Protein AF-A0A7X8KC84-F1 (afdb_monomer_lite)

pLDDT: mean 87.27, std 7.96, range [52.56, 97.94]

Secondary structure (DSSP, 8-state):
-PPP--PPPPPP-PPPPBTTB-HHHHHHHHHHHHHHHHHIIIIIHHHHHT-EEEEE---SSTT-EEEETTEEEEETTSEEEEESEEEEEEEEETTEEEEEEEEEE----

Foldseek 3Di:
DDDDDDDPDDDDDADDQDPVHHPVPVVVVVVVVVVVVVCCVPPPVVPQVFFWDWDQAADPDPQKWKDKQNHTDGGNHDTDTDTAAKIKIFIDDPNDTDDIDIDGTHGPD

Radius of gyration: 30.36 Å; chains: 1; bounding box: 82×18×72 Å

Structure (mmCIF, N/CA/C/O backbone):
data_AF-A0A7X8KC84-F1
#
_entry.id   AF-A0A7X8KC84-F1
#
loop_
_atom_site.group_PDB
_atom_site.id
_atom_site.type_symbol
_atom_site.label_atom_id
_atom_site.label_alt_id
_atom_site.label_comp_id
_atom_site.label_asym_id
_atom_site.label_entity_id
_atom_site.label_seq_id
_atom_site.pdbx_PDB_ins_code
_atom_site.Cartn_x
_atom_site.Cartn_y
_atom_site.Cartn_z
_atom_site.occupancy
_atom_site.B_iso_or_equiv
_atom_site.auth_seq_id
_atom_site.auth_comp_id
_atom_site.auth_asym_id
_atom_site.auth_atom_id
_atom_site.pdbx_PDB_model_num
ATOM 1 N N . MET A 1 1 ? 63.949 6.181 -35.366 1.00 52.59 1 MET A N 1
ATOM 2 C CA . MET A 1 1 ? 62.757 6.267 -36.242 1.00 52.59 1 MET A CA 1
ATOM 3 C C . MET A 1 1 ? 61.673 5.392 -35.626 1.00 52.59 1 MET A C 1
ATOM 5 O O . MET A 1 1 ? 61.963 4.245 -35.319 1.00 52.59 1 MET A O 1
ATOM 9 N N . LYS A 1 2 ? 60.490 5.940 -35.321 1.00 52.56 2 LYS A N 1
ATOM 10 C CA . LYS A 1 2 ? 59.417 5.233 -34.596 1.00 52.56 2 LYS A CA 1
ATOM 11 C C . LYS A 1 2 ? 58.650 4.353 -35.594 1.00 52.56 2 LYS A C 1
ATOM 13 O O . LYS A 1 2 ? 58.146 4.890 -36.577 1.00 52.56 2 LYS A O 1
ATOM 18 N N . GLN A 1 3 ? 58.610 3.036 -35.380 1.00 67.56 3 GLN A N 1
ATOM 19 C CA . GLN A 1 3 ? 57.812 2.123 -36.208 1.00 67.56 3 GLN A CA 1
ATOM 20 C C . GLN A 1 3 ? 56.337 2.527 -36.115 1.00 67.56 3 GLN A C 1
ATOM 22 O O . GLN A 1 3 ? 55.783 2.621 -35.019 1.00 67.56 3 GLN A O 1
ATOM 27 N N . LYS A 1 4 ? 55.720 2.811 -37.265 1.00 69.31 4 LYS A N 1
ATOM 28 C CA . LYS A 1 4 ? 54.270 2.962 -37.363 1.00 69.31 4 LYS A CA 1
ATOM 29 C C . LYS A 1 4 ? 53.681 1.557 -37.380 1.00 69.31 4 LYS A C 1
ATOM 31 O O . LYS A 1 4 ? 54.032 0.758 -38.238 1.00 69.31 4 LYS A O 1
ATOM 36 N N . ILE A 1 5 ? 52.860 1.255 -36.384 1.00 76.44 5 ILE A N 1
ATOM 37 C CA . ILE A 1 5 ? 52.085 0.020 -36.341 1.00 76.44 5 ILE A CA 1
ATOM 38 C C . ILE A 1 5 ? 50.880 0.263 -37.248 1.00 76.44 5 ILE A C 1
ATOM 40 O O . ILE A 1 5 ? 50.022 1.075 -36.903 1.00 76.44 5 ILE A O 1
ATOM 44 N N . ASP A 1 6 ? 50.850 -0.385 -38.410 1.00 74.50 6 ASP A N 1
ATOM 45 C CA . ASP A 1 6 ? 49.658 -0.420 -39.257 1.00 74.50 6 ASP A CA 1
ATOM 46 C C . ASP A 1 6 ? 48.651 -1.376 -38.617 1.00 74.50 6 ASP A C 1
ATOM 48 O O . ASP A 1 6 ? 48.865 -2.587 -38.540 1.00 74.50 6 ASP A O 1
ATOM 52 N N . LEU A 1 7 ? 47.573 -0.807 -38.081 1.00 78.94 7 LEU A N 1
ATOM 53 C CA . LEU A 1 7 ? 46.449 -1.577 -37.567 1.00 78.94 7 LEU A CA 1
ATOM 54 C C . LEU A 1 7 ? 45.659 -2.153 -38.754 1.00 78.94 7 LEU A C 1
ATOM 56 O O . LEU A 1 7 ? 45.475 -1.452 -39.753 1.00 78.94 7 LEU A O 1
ATOM 60 N N . PRO A 1 8 ? 45.179 -3.406 -38.666 1.00 81.06 8 PRO A N 1
ATOM 61 C CA . PRO A 1 8 ? 44.328 -3.979 -39.700 1.00 81.06 8 PRO A CA 1
ATOM 62 C C . PRO A 1 8 ? 43.042 -3.149 -39.853 1.00 81.06 8 PRO A C 1
ATOM 64 O O . PRO A 1 8 ? 42.558 -2.590 -38.864 1.00 81.06 8 PRO A O 1
ATOM 67 N N . PRO A 1 9 ? 42.471 -3.066 -41.067 1.00 78.56 9 PRO A N 1
ATOM 68 C CA . PRO A 1 9 ? 41.216 -2.359 -41.284 1.00 78.56 9 PRO A CA 1
ATOM 69 C C . PRO A 1 9 ? 40.107 -3.045 -40.479 1.00 78.56 9 PRO A C 1
ATOM 71 O O . PRO A 1 9 ? 39.805 -4.218 -40.692 1.00 78.56 9 PRO A O 1
ATOM 74 N N . VAL A 1 10 ? 39.528 -2.317 -39.526 1.00 79.88 10 VAL A N 1
ATOM 75 C CA . VAL A 1 10 ? 38.365 -2.760 -38.752 1.00 79.88 10 VAL A CA 1
ATOM 76 C C . VAL A 1 10 ? 37.128 -2.212 -39.447 1.00 79.88 10 VAL A C 1
ATOM 78 O O . VAL A 1 10 ? 37.034 -1.007 -39.670 1.00 79.88 10 VAL A O 1
ATOM 81 N N . GLU A 1 11 ? 36.191 -3.085 -39.805 1.00 80.38 11 GLU A N 1
ATOM 82 C CA . GLU A 1 11 ? 34.891 -2.649 -40.312 1.00 80.38 11 GLU A CA 1
ATOM 83 C C . GLU A 1 11 ? 34.148 -1.864 -39.226 1.00 80.38 11 GLU A C 1
ATOM 85 O O . GLU A 1 11 ? 34.029 -2.302 -38.078 1.00 80.38 11 GLU A O 1
ATOM 90 N N . GLU A 1 12 ? 33.654 -0.680 -39.581 1.00 78.62 12 GLU A N 1
ATOM 91 C CA . GLU A 1 12 ? 32.870 0.138 -38.664 1.00 78.62 12 GLU A CA 1
ATOM 92 C C . GLU A 1 12 ? 31.539 -0.556 -38.352 1.00 78.62 12 GLU A C 1
ATOM 94 O O . GLU A 1 12 ? 30.756 -0.896 -39.241 1.00 78.62 12 GLU A O 1
ATOM 99 N N . VAL A 1 13 ? 31.257 -0.749 -37.063 1.00 80.69 13 VAL A N 1
ATOM 100 C CA . VAL A 1 13 ? 29.990 -1.330 -36.612 1.00 80.69 13 VAL A CA 1
ATOM 101 C C . VAL A 1 13 ? 28.893 -0.274 -36.736 1.00 80.69 13 VAL A C 1
ATOM 103 O O . VAL A 1 13 ? 28.770 0.620 -35.897 1.00 80.69 13 VAL A O 1
ATOM 106 N N . VAL A 1 14 ? 28.077 -0.378 -37.786 1.00 81.44 14 VAL A N 1
ATOM 107 C CA . VAL A 1 14 ? 26.953 0.535 -38.029 1.00 81.44 14 VAL A CA 1
ATOM 108 C C . VAL A 1 14 ? 25.648 -0.101 -37.565 1.00 81.44 14 VAL A C 1
ATOM 110 O O . VAL A 1 14 ? 25.246 -1.166 -38.031 1.00 81.44 14 VAL A O 1
ATOM 113 N N . LEU A 1 15 ? 24.948 0.583 -36.660 1.00 82.06 15 LEU A N 1
ATOM 114 C CA . LEU A 1 15 ? 23.618 0.164 -36.235 1.00 82.06 15 LEU A CA 1
ATOM 115 C C . LEU A 1 15 ? 22.586 0.390 -37.356 1.00 82.06 15 LEU A C 1
ATOM 117 O O . LEU A 1 15 ? 22.556 1.472 -37.955 1.00 82.06 15 LEU A O 1
ATOM 121 N N . PRO A 1 16 ? 21.703 -0.588 -37.625 1.00 81.44 16 PRO A N 1
ATOM 122 C CA . PRO A 1 16 ? 20.683 -0.449 -38.652 1.00 81.44 16 PRO A CA 1
ATOM 123 C C . PRO A 1 16 ? 19.650 0.615 -38.267 1.00 81.44 16 PRO A C 1
ATOM 125 O O . PRO A 1 16 ? 19.334 0.832 -37.096 1.00 81.44 16 PRO A O 1
ATOM 128 N N . LYS A 1 17 ? 19.067 1.264 -39.278 1.00 83.94 17 LYS A N 1
ATOM 129 C CA . LYS A 1 17 ? 17.884 2.107 -39.080 1.00 83.94 17 LYS A CA 1
ATOM 130 C C . LYS A 1 17 ? 16.681 1.205 -38.830 1.00 83.94 17 LYS A C 1
ATOM 132 O O . LYS A 1 17 ? 16.312 0.418 -39.698 1.00 83.94 17 LYS A O 1
ATOM 137 N N . LEU A 1 18 ? 16.048 1.352 -37.674 1.00 83.25 18 LEU A N 1
ATOM 138 C CA . LEU A 1 18 ? 14.806 0.658 -37.342 1.00 83.25 18 LEU A CA 1
ATOM 139 C C . LEU A 1 18 ? 13.631 1.622 -37.543 1.00 83.25 18 LEU A C 1
ATOM 141 O O . LEU A 1 18 ? 13.710 2.764 -37.104 1.00 83.25 18 LEU A O 1
ATOM 145 N N . PHE A 1 19 ? 12.561 1.202 -38.228 1.00 81.44 19 PHE A N 1
ATOM 146 C CA . PHE A 1 19 ? 11.394 2.056 -38.538 1.00 81.44 19 PHE A CA 1
ATOM 147 C C . PHE A 1 19 ? 11.741 3.396 -39.215 1.00 81.44 19 PHE A C 1
ATOM 149 O O . PHE A 1 19 ? 11.113 4.418 -38.954 1.00 81.44 19 PHE A O 1
ATOM 156 N N . ASN A 1 20 ? 12.773 3.413 -40.066 1.00 83.19 20 ASN A N 1
ATOM 157 C CA . ASN A 1 20 ? 13.313 4.630 -40.689 1.00 83.19 20 ASN A CA 1
ATOM 158 C C . ASN A 1 20 ? 13.838 5.686 -39.683 1.00 83.19 20 ASN A C 1
ATOM 160 O O . ASN A 1 20 ? 14.136 6.822 -40.058 1.00 83.19 20 ASN A O 1
ATOM 164 N N . LEU A 1 21 ? 13.998 5.315 -38.410 1.00 83.06 21 LEU A N 1
ATOM 165 C CA . LEU A 1 21 ? 14.576 6.154 -37.369 1.00 83.06 21 LEU A CA 1
ATOM 166 C C . LEU A 1 21 ? 16.093 5.981 -37.340 1.00 83.06 21 LEU A C 1
ATOM 168 O O . LEU A 1 21 ? 16.639 4.894 -37.545 1.00 83.06 21 LEU A O 1
ATOM 172 N N . ARG A 1 22 ? 16.793 7.082 -37.058 1.00 86.44 22 ARG A N 1
ATOM 173 C CA . ARG A 1 22 ? 18.238 7.039 -36.808 1.00 86.44 22 ARG A CA 1
ATOM 174 C C . ARG A 1 22 ? 18.503 6.296 -35.492 1.00 86.44 22 ARG A C 1
ATOM 176 O O . ARG A 1 22 ? 17.730 6.497 -34.552 1.00 86.44 22 ARG A O 1
ATOM 183 N N . PRO A 1 23 ? 19.615 5.546 -35.384 1.00 86.06 23 PRO A N 1
ATOM 184 C CA . PRO A 1 23 ? 19.977 4.802 -34.181 1.00 86.06 23 PRO A CA 1
ATOM 185 C C . PRO A 1 23 ? 19.819 5.533 -32.854 1.00 86.06 23 PRO A C 1
ATOM 187 O O . PRO A 1 23 ? 19.245 4.997 -31.908 1.00 86.06 23 PRO A O 1
ATOM 190 N N . GLY A 1 24 ? 20.232 6.800 -32.813 1.00 87.56 24 GLY A N 1
ATOM 191 C CA . GLY A 1 24 ? 20.116 7.623 -31.612 1.00 87.56 24 GLY A CA 1
ATOM 192 C C . GLY A 1 24 ? 18.686 7.773 -31.081 1.00 87.56 24 GLY A C 1
ATOM 193 O O . GLY A 1 24 ? 18.502 7.805 -29.870 1.00 87.56 24 GLY A O 1
ATOM 194 N N . TYR A 1 25 ? 17.664 7.815 -31.943 1.00 91.19 25 TYR A N 1
ATOM 195 C CA . TYR A 1 25 ? 16.286 8.048 -31.498 1.00 91.19 25 TYR A CA 1
ATOM 196 C C . TYR A 1 25 ? 15.663 6.830 -30.826 1.00 91.19 25 TYR A C 1
ATOM 198 O O . TYR A 1 25 ? 15.051 6.976 -29.770 1.00 91.19 25 TYR A O 1
ATOM 206 N N . TYR A 1 26 ? 15.817 5.631 -31.397 1.00 89.19 26 TYR A N 1
ATOM 207 C CA . TYR A 1 26 ? 15.256 4.439 -30.757 1.00 89.19 26 TYR A CA 1
ATOM 208 C C . TYR A 1 26 ? 16.040 4.060 -29.494 1.00 89.19 26 TYR A C 1
ATOM 210 O O . TYR A 1 26 ? 15.440 3.570 -28.542 1.00 89.19 26 TYR A O 1
ATOM 218 N N . LEU A 1 27 ? 17.352 4.337 -29.445 1.00 91.38 27 LEU A N 1
ATOM 219 C CA . LEU A 1 27 ? 18.155 4.169 -28.229 1.00 91.38 27 LEU A CA 1
ATOM 220 C C . LEU A 1 27 ? 17.693 5.125 -27.127 1.00 91.38 27 LEU A C 1
ATOM 222 O O . LEU A 1 27 ? 17.492 4.698 -25.992 1.00 91.38 27 LEU A O 1
ATOM 226 N N . LEU A 1 28 ? 17.462 6.397 -27.467 1.00 94.44 28 LEU A N 1
ATOM 227 C CA . LEU A 1 28 ? 16.921 7.380 -26.530 1.00 94.44 28 LEU A CA 1
ATOM 228 C C . LEU A 1 28 ? 15.533 6.964 -26.024 1.00 94.44 28 LEU A C 1
ATOM 230 O O . LEU A 1 28 ? 15.288 6.985 -24.820 1.00 94.44 28 LEU A O 1
ATOM 234 N N . GLY A 1 29 ? 14.642 6.543 -26.926 1.00 94.31 29 GLY A N 1
ATOM 235 C CA . GLY A 1 29 ? 13.309 6.059 -26.565 1.00 94.31 29 GLY A CA 1
ATOM 236 C C . GLY A 1 29 ? 13.359 4.848 -25.632 1.00 94.31 29 GLY A C 1
ATOM 237 O O . GLY A 1 29 ? 12.656 4.825 -24.624 1.00 94.31 29 GLY A O 1
ATOM 238 N N . LEU A 1 30 ? 14.239 3.882 -25.916 1.00 94.44 30 LEU A N 1
ATOM 239 C CA . LEU A 1 30 ? 14.456 2.723 -25.050 1.00 94.44 30 LEU A CA 1
ATOM 240 C C . LEU A 1 30 ? 14.966 3.144 -23.667 1.00 94.44 30 LEU A C 1
ATOM 242 O O . LEU A 1 30 ? 14.454 2.657 -22.663 1.00 94.44 30 LEU A O 1
ATOM 246 N N . MET A 1 31 ? 15.928 4.068 -23.596 1.00 96.38 31 MET A N 1
ATOM 247 C CA . MET A 1 31 ? 16.422 4.580 -22.314 1.00 96.38 31 MET A CA 1
ATOM 248 C C . MET A 1 31 ? 15.317 5.251 -21.496 1.00 96.38 31 MET A C 1
ATOM 250 O O . MET A 1 31 ? 15.190 4.967 -20.307 1.00 96.38 31 MET A O 1
ATOM 254 N N . ILE A 1 32 ? 14.489 6.092 -22.122 1.00 97.25 32 ILE A N 1
ATOM 255 C CA . ILE A 1 32 ? 13.350 6.735 -21.451 1.00 97.25 32 ILE A CA 1
ATOM 256 C C . ILE A 1 32 ? 12.369 5.678 -20.936 1.00 97.25 32 ILE A C 1
ATOM 258 O O . ILE A 1 32 ? 11.953 5.744 -19.781 1.00 97.25 32 ILE A O 1
ATOM 262 N N . LEU A 1 33 ? 12.032 4.684 -21.762 1.00 97.56 33 LEU A N 1
ATOM 263 C CA . LEU A 1 33 ? 11.120 3.609 -21.376 1.00 97.56 33 LEU A CA 1
ATOM 264 C C . LEU A 1 33 ? 11.654 2.822 -20.173 1.00 97.56 33 LEU A C 1
ATOM 266 O O . LEU A 1 33 ? 10.904 2.563 -19.236 1.00 97.56 33 LEU A O 1
ATOM 270 N N . VAL A 1 34 ? 12.944 2.480 -20.174 1.00 97.94 34 VAL A N 1
ATOM 271 C CA . VAL A 1 34 ? 13.593 1.782 -19.055 1.00 97.94 34 VAL A CA 1
ATOM 272 C C . VAL A 1 34 ? 13.554 2.633 -17.787 1.00 97.94 34 VAL A C 1
ATOM 274 O O . VAL A 1 34 ? 13.209 2.120 -16.726 1.00 97.94 34 VAL A O 1
ATOM 277 N N . VAL A 1 35 ? 13.847 3.932 -17.876 1.00 97.75 35 VAL A N 1
ATOM 278 C CA . VAL A 1 35 ? 13.787 4.836 -16.717 1.00 97.75 35 VAL A CA 1
ATOM 279 C C . VAL A 1 35 ? 12.363 4.938 -16.166 1.00 97.75 35 VAL A C 1
ATOM 281 O O . VAL A 1 35 ? 12.168 4.802 -14.959 1.00 97.75 35 VAL A O 1
ATOM 284 N N . LEU A 1 36 ? 11.357 5.116 -17.028 1.00 97.81 36 LEU A N 1
ATOM 285 C CA . LEU A 1 36 ? 9.951 5.145 -16.614 1.00 97.81 36 LEU A CA 1
ATOM 286 C C . LEU A 1 36 ? 9.519 3.823 -15.974 1.00 97.81 36 LEU A C 1
ATOM 288 O O . LEU A 1 36 ? 8.844 3.833 -14.946 1.00 97.81 36 LEU A O 1
ATOM 292 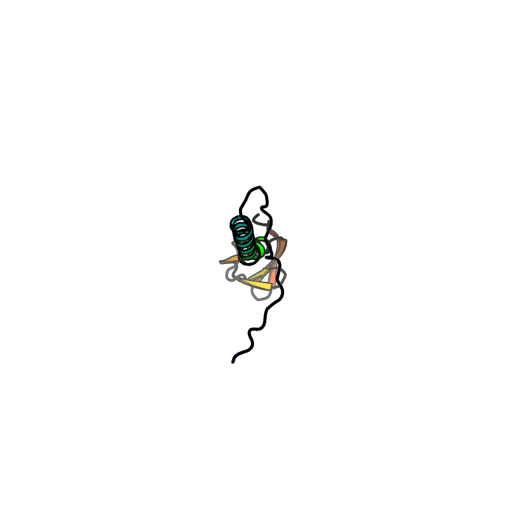N N . LEU A 1 37 ? 9.946 2.693 -16.541 1.00 97.31 37 LEU A N 1
ATOM 293 C CA . LEU A 1 37 ? 9.683 1.374 -15.976 1.00 97.31 37 LEU A CA 1
ATOM 294 C C . LEU A 1 37 ? 10.307 1.240 -14.584 1.00 97.31 37 LEU A C 1
ATOM 296 O O . LEU A 1 37 ? 9.639 0.775 -13.667 1.00 97.31 37 LEU A O 1
ATOM 300 N N . LEU A 1 38 ? 11.551 1.683 -14.393 1.00 97.50 38 LEU A N 1
ATOM 301 C CA . LEU A 1 38 ? 12.208 1.654 -13.084 1.00 97.50 38 LEU A CA 1
ATOM 302 C C . LEU A 1 38 ? 11.478 2.529 -12.060 1.00 97.50 38 LEU A C 1
ATOM 304 O O . LEU A 1 38 ? 11.235 2.077 -10.941 1.00 97.50 38 LEU A O 1
ATOM 308 N N . ILE A 1 39 ? 11.071 3.741 -12.443 1.00 96.50 39 ILE A N 1
ATOM 309 C CA . ILE A 1 39 ? 10.270 4.624 -11.583 1.00 96.50 39 ILE A CA 1
ATOM 310 C C . ILE A 1 39 ? 8.947 3.947 -11.208 1.00 96.50 39 ILE A C 1
ATOM 312 O O . ILE A 1 39 ? 8.555 3.966 -10.042 1.00 96.50 39 ILE A O 1
ATOM 316 N N . PHE A 1 40 ? 8.274 3.305 -12.164 1.00 95.94 40 PHE A N 1
ATOM 317 C CA . PHE A 1 40 ? 7.040 2.570 -11.902 1.00 95.94 40 PHE A CA 1
ATOM 318 C C . PHE A 1 40 ? 7.260 1.397 -10.940 1.00 95.94 40 PHE A C 1
ATOM 320 O O . PHE A 1 40 ? 6.553 1.286 -9.940 1.00 95.94 40 PHE A O 1
ATOM 327 N N . LEU A 1 41 ? 8.255 0.546 -11.200 1.00 94.94 41 LEU A N 1
ATOM 328 C CA . LEU A 1 41 ? 8.536 -0.641 -10.390 1.00 94.94 41 LEU A CA 1
ATOM 329 C C . LEU A 1 41 ? 8.956 -0.295 -8.957 1.00 94.94 41 LEU A C 1
ATOM 331 O O . LEU A 1 41 ? 8.607 -1.029 -8.036 1.00 94.94 41 LEU A O 1
ATOM 335 N N . LEU A 1 42 ? 9.694 0.800 -8.762 1.00 94.44 42 LEU A N 1
ATOM 336 C CA . LEU A 1 42 ? 10.215 1.191 -7.450 1.00 94.44 42 LEU A CA 1
ATOM 337 C C . LEU A 1 42 ? 9.277 2.133 -6.687 1.00 94.44 42 LEU A C 1
ATOM 339 O O . LEU A 1 42 ? 9.178 2.029 -5.469 1.00 94.44 42 LEU A O 1
ATOM 343 N N . GLY A 1 43 ? 8.600 3.049 -7.380 1.00 90.75 43 GLY A N 1
ATOM 344 C CA . GLY A 1 43 ? 7.758 4.071 -6.755 1.00 90.75 43 GLY A CA 1
ATOM 345 C C . GLY A 1 43 ? 6.283 3.691 -6.674 1.00 90.75 43 GLY A C 1
ATOM 346 O O . GLY A 1 43 ? 5.651 3.885 -5.640 1.00 90.75 43 GLY A O 1
ATOM 347 N N . PHE A 1 44 ? 5.726 3.131 -7.748 1.00 88.94 44 PHE A N 1
ATOM 348 C CA . PHE A 1 44 ? 4.278 2.941 -7.875 1.00 88.94 44 PHE A CA 1
ATOM 349 C C . PHE A 1 44 ? 3.847 1.507 -7.566 1.00 88.94 44 PHE A C 1
ATOM 351 O O . PHE A 1 44 ? 2.931 1.297 -6.774 1.00 88.94 44 PHE A O 1
ATOM 358 N N . LEU A 1 45 ? 4.531 0.507 -8.12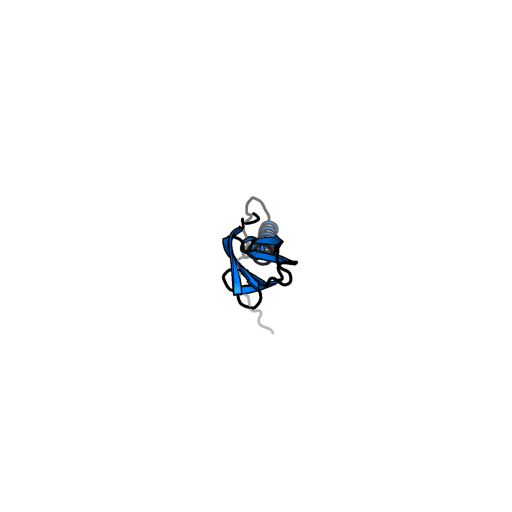7 1.00 88.69 45 LEU A N 1
ATOM 359 C CA . LEU A 1 45 ? 4.195 -0.903 -7.944 1.00 88.69 45 LEU A CA 1
ATOM 360 C C . LEU A 1 45 ? 4.114 -1.346 -6.469 1.00 88.69 45 LEU A C 1
ATOM 362 O O . LEU A 1 45 ? 3.149 -2.038 -6.141 1.00 88.69 45 LEU A O 1
ATOM 366 N N . PRO A 1 46 ? 5.045 -0.994 -5.555 1.00 86.69 46 PRO A N 1
ATOM 367 C CA . PRO A 1 46 ? 4.907 -1.393 -4.155 1.00 86.69 46 PRO A CA 1
ATOM 368 C C . PRO A 1 46 ? 3.699 -0.740 -3.476 1.00 86.69 46 PRO A C 1
ATOM 370 O O . PRO A 1 46 ? 3.066 -1.390 -2.647 1.00 86.69 46 PRO A O 1
ATOM 373 N N . GLY A 1 47 ? 3.362 0.500 -3.846 1.00 82.50 47 GLY A N 1
ATOM 374 C CA . GLY A 1 47 ? 2.169 1.193 -3.356 1.00 82.50 47 GL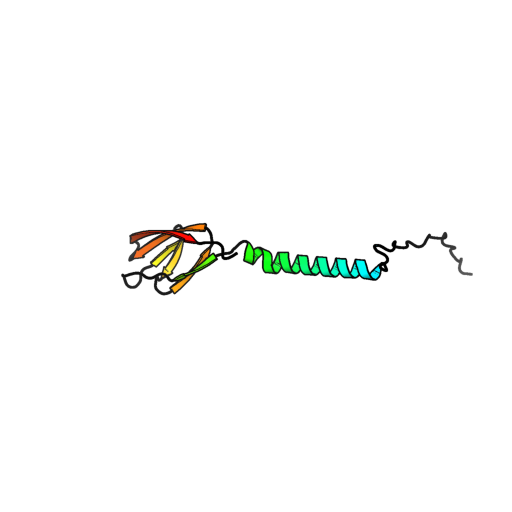Y A CA 1
ATOM 375 C C . GLY A 1 47 ? 0.882 0.535 -3.848 1.00 82.50 47 GLY A C 1
ATOM 376 O O . GLY A 1 47 ? -0.029 0.316 -3.058 1.00 82.50 47 GLY A O 1
ATOM 377 N N . ILE A 1 48 ? 0.843 0.131 -5.123 1.00 84.31 48 ILE A N 1
ATOM 378 C CA . ILE A 1 48 ? -0.299 -0.587 -5.704 1.00 84.31 48 ILE A CA 1
ATOM 379 C C . ILE A 1 48 ? -0.433 -1.980 -5.088 1.00 84.31 48 ILE A C 1
ATOM 381 O O . ILE A 1 48 ? -1.536 -2.390 -4.789 1.00 84.31 48 ILE A O 1
ATOM 385 N N . ARG A 1 49 ? 0.652 -2.732 -4.870 1.00 83.44 49 ARG A N 1
ATOM 386 C CA . ARG A 1 49 ? 0.545 -4.103 -4.326 1.00 83.44 49 ARG A CA 1
ATOM 387 C C . ARG A 1 49 ? 0.182 -4.151 -2.844 1.00 83.44 49 ARG A C 1
ATOM 389 O O . ARG A 1 49 ? -0.305 -5.178 -2.388 1.00 83.44 49 ARG A O 1
ATOM 396 N N . LYS A 1 50 ? 0.478 -3.094 -2.086 1.00 81.06 50 LYS A N 1
ATOM 397 C CA . LYS A 1 50 ? 0.202 -2.997 -0.643 1.00 81.06 50 LYS A CA 1
ATOM 398 C C . LYS A 1 50 ? -0.939 -2.014 -0.373 1.00 81.06 50 LYS A C 1
ATOM 400 O O . LYS A 1 50 ? -0.856 -1.208 0.552 1.00 81.06 50 LYS A O 1
ATOM 405 N N . GLY A 1 51 ? -1.975 -2.061 -1.208 1.00 83.56 51 GLY A N 1
ATOM 406 C CA . GLY A 1 51 ? -3.165 -1.244 -1.038 1.00 83.56 51 GLY A CA 1
ATOM 407 C C . GLY A 1 51 ? -3.928 -1.592 0.239 1.00 83.56 51 GLY A C 1
ATOM 408 O O . GLY A 1 51 ? -3.864 -2.712 0.754 1.00 83.56 51 GLY A O 1
ATOM 409 N N . GLY A 1 52 ? -4.655 -0.606 0.743 1.00 87.69 52 GLY A N 1
ATOM 410 C CA . GLY A 1 52 ? -5.481 -0.683 1.940 1.00 87.69 52 GLY A CA 1
ATOM 411 C C . GLY A 1 52 ? -6.242 0.624 2.128 1.00 87.69 52 GLY A C 1
ATOM 412 O O . GLY A 1 52 ? -6.196 1.507 1.262 1.00 87.69 52 GLY A O 1
ATOM 413 N N . ARG A 1 53 ? -6.935 0.770 3.254 1.00 88.50 53 ARG A N 1
ATOM 414 C CA . ARG A 1 53 ? -7.738 1.959 3.557 1.00 88.50 53 ARG A CA 1
ATOM 415 C C . ARG A 1 53 ? -7.530 2.395 5.002 1.00 88.50 53 ARG A C 1
ATOM 417 O O . ARG A 1 53 ? -7.290 1.575 5.883 1.00 88.50 53 ARG A O 1
ATOM 424 N N . TYR A 1 54 ? -7.638 3.697 5.247 1.00 89.75 54 TYR A N 1
ATOM 425 C CA . TYR A 1 54 ? -7.769 4.208 6.607 1.00 89.75 54 TYR A CA 1
ATOM 426 C C . TYR A 1 54 ? -9.184 3.936 7.109 1.00 89.75 54 TYR A C 1
ATOM 428 O O . TYR A 1 54 ? -10.155 4.421 6.526 1.00 89.75 54 TYR A O 1
ATOM 436 N N . VAL A 1 55 ? -9.290 3.141 8.168 1.00 89.44 55 VAL A N 1
ATOM 437 C CA . VAL A 1 55 ? -10.559 2.798 8.810 1.00 89.44 55 VAL A CA 1
ATOM 438 C C . VAL A 1 55 ? -10.664 3.598 10.102 1.00 89.44 55 VAL A C 1
ATOM 440 O O . VAL A 1 55 ? -9.738 3.599 10.917 1.00 89.44 55 VAL A O 1
ATOM 443 N N . THR A 1 56 ? -11.779 4.308 10.267 1.00 89.75 56 THR A N 1
ATOM 444 C CA . THR A 1 56 ? -12.144 4.926 11.544 1.00 89.75 56 THR A CA 1
ATOM 445 C C . THR A 1 56 ? -12.806 3.868 12.400 1.00 89.75 56 THR A C 1
ATOM 447 O O . THR A 1 56 ? -13.783 3.251 11.978 1.00 89.75 56 THR A O 1
ATOM 450 N N . PHE A 1 57 ? -12.284 3.679 13.601 1.00 88.38 57 PHE A N 1
ATOM 451 C CA . PHE A 1 57 ? -12.907 2.817 14.584 1.00 88.38 57 PHE A CA 1
ATOM 452 C C . PHE A 1 57 ? -13.638 3.678 15.598 1.00 88.38 57 PHE A C 1
ATOM 454 O O . PHE A 1 57 ? -13.120 4.710 16.018 1.00 88.38 57 PHE A O 1
ATOM 461 N N . GLU A 1 58 ? -14.820 3.228 15.993 1.00 87.12 58 GLU A N 1
ATOM 462 C CA . GLU A 1 58 ? -15.591 3.812 17.080 1.00 87.12 58 GLU A CA 1
ATOM 463 C C . GLU A 1 58 ? -15.931 2.696 18.065 1.00 87.12 58 GLU A C 1
ATOM 465 O O . GLU A 1 58 ? -16.249 1.573 17.664 1.00 87.12 58 GLU A O 1
ATOM 470 N N . ALA A 1 59 ? -15.827 2.991 19.358 1.00 86.38 59 ALA A N 1
ATOM 471 C CA . ALA A 1 59 ? -16.160 2.056 20.420 1.00 86.38 59 ALA A CA 1
ATOM 472 C C . ALA A 1 59 ? -17.039 2.743 21.473 1.00 86.38 59 ALA A C 1
ATOM 474 O O . ALA A 1 59 ? -16.797 3.904 21.809 1.00 86.38 59 ALA A O 1
ATOM 475 N N . PRO A 1 60 ? -18.028 2.032 22.045 1.00 82.06 60 PRO A N 1
ATOM 476 C CA . PRO A 1 60 ? -18.920 2.599 23.056 1.00 82.06 60 PRO A CA 1
ATOM 477 C C . PRO A 1 60 ? -18.213 2.842 24.396 1.00 82.06 60 PRO A C 1
ATOM 479 O O . PRO A 1 60 ? -18.665 3.647 25.208 1.00 82.06 60 PRO A O 1
ATOM 482 N N . LEU A 1 61 ? -17.107 2.137 24.650 1.00 84.25 61 LEU A N 1
ATOM 483 C CA . LEU A 1 61 ? -16.339 2.239 25.882 1.00 84.25 61 LEU A CA 1
ATOM 484 C C . LEU A 1 61 ? -15.124 3.147 25.679 1.00 84.25 61 LEU A C 1
ATOM 486 O O . LEU A 1 61 ? -14.331 2.943 24.757 1.00 84.25 61 LEU A O 1
ATOM 490 N N . SER A 1 62 ? -14.930 4.093 26.602 1.00 82.38 62 SER A N 1
ATOM 491 C CA . SER A 1 62 ? -13.703 4.891 26.673 1.00 82.38 62 SER A CA 1
ATOM 492 C C . SER A 1 62 ? -12.469 3.998 26.828 1.00 82.38 62 SER A C 1
ATOM 494 O O . SER A 1 62 ? -12.536 2.954 27.490 1.00 82.38 62 SER A O 1
ATOM 496 N N . GLU A 1 63 ? -11.361 4.425 26.212 1.00 83.88 63 GLU A N 1
ATOM 497 C CA . GLU A 1 63 ? -10.050 3.754 26.256 1.00 83.88 63 GLU A CA 1
ATOM 498 C C . GLU A 1 63 ? -10.065 2.307 25.741 1.00 83.88 63 GLU A C 1
ATOM 500 O O . GLU A 1 63 ? -9.330 1.444 26.214 1.00 83.88 63 GLU A O 1
ATOM 505 N N . THR A 1 64 ? -10.916 2.028 24.753 1.00 90.56 64 THR A N 1
ATOM 506 C CA . THR A 1 64 ? -10.914 0.729 24.079 1.00 90.56 64 THR A CA 1
ATOM 507 C C . THR A 1 64 ? -9.676 0.587 23.197 1.00 90.56 64 THR A C 1
ATOM 509 O O . THR A 1 64 ? -9.438 1.410 22.313 1.00 90.56 64 THR A O 1
ATOM 512 N N . GLY A 1 65 ? -8.927 -0.488 23.411 1.00 91.12 65 GLY A N 1
ATOM 513 C CA . GLY A 1 65 ? -7.862 -0.949 22.536 1.00 91.12 65 GLY A CA 1
ATOM 514 C C . GLY A 1 65 ? -8.396 -1.743 21.344 1.00 91.12 65 GLY A C 1
ATOM 515 O O . GLY A 1 65 ? -9.419 -2.417 21.445 1.00 91.12 65 GLY A O 1
ATOM 516 N N . ILE A 1 66 ? -7.690 -1.687 20.220 1.00 92.69 66 ILE A N 1
ATOM 517 C CA . ILE A 1 66 ? -8.007 -2.437 19.002 1.00 92.69 66 ILE A CA 1
ATOM 518 C C . ILE A 1 66 ? -6.883 -3.413 18.706 1.00 92.69 66 ILE A C 1
ATOM 520 O O . ILE A 1 66 ? -5.713 -3.020 18.648 1.00 92.69 66 ILE A O 1
ATOM 524 N N . LEU A 1 67 ? -7.252 -4.660 18.434 1.00 92.94 67 LEU A N 1
ATOM 525 C CA . LEU A 1 67 ? -6.390 -5.635 17.787 1.00 92.94 67 LEU A CA 1
ATOM 526 C C . LEU A 1 67 ? -6.877 -5.907 16.370 1.00 92.94 67 LEU A C 1
ATOM 528 O O . LEU A 1 67 ? -8.063 -6.137 16.154 1.00 92.94 67 LEU A O 1
ATOM 532 N N . LEU A 1 68 ? -5.942 -5.911 15.427 1.00 93.31 68 LEU A N 1
ATOM 533 C CA . LEU A 1 68 ? -6.144 -6.348 14.052 1.00 93.31 68 LEU A CA 1
ATOM 534 C C . LEU A 1 68 ? -5.378 -7.651 13.856 1.00 93.31 68 LEU A C 1
ATOM 536 O O . LEU A 1 68 ? -4.157 -7.666 14.023 1.00 93.31 68 LEU A O 1
ATOM 540 N N . ASP A 1 69 ? -6.085 -8.736 13.557 1.00 91.69 69 ASP A N 1
ATOM 541 C CA . ASP A 1 69 ? -5.526 -10.088 13.413 1.00 91.69 69 ASP A CA 1
ATOM 542 C C . ASP A 1 69 ? -4.638 -10.490 14.610 1.00 91.69 69 ASP A C 1
ATOM 544 O O . ASP A 1 69 ? -3.554 -11.057 14.463 1.00 91.69 69 ASP A O 1
ATOM 548 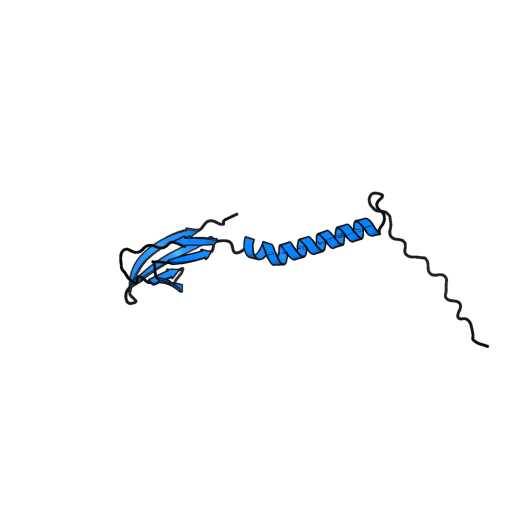N N . GLY A 1 70 ? -5.062 -10.115 15.822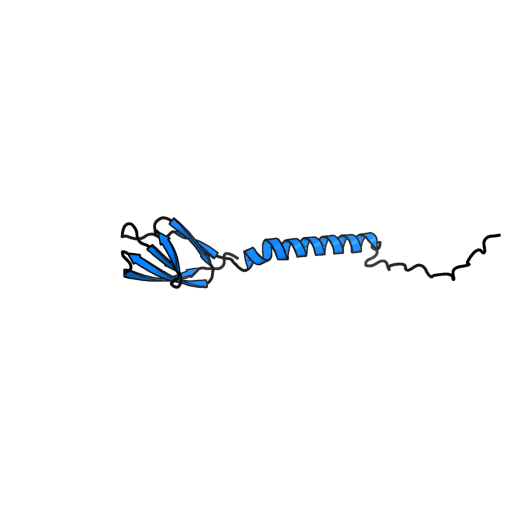 1.00 89.06 70 GLY A N 1
ATOM 549 C CA . GLY A 1 70 ? -4.322 -10.363 17.064 1.00 89.06 70 GLY A CA 1
ATOM 550 C C . GLY A 1 70 ? -3.154 -9.405 17.340 1.00 89.06 70 GLY A C 1
ATOM 551 O O . GLY A 1 70 ? -2.504 -9.526 18.379 1.00 89.06 70 GLY A O 1
ATOM 552 N N . LYS A 1 71 ? -2.883 -8.421 16.472 1.00 91.62 71 LYS A N 1
ATOM 553 C CA . LYS A 1 71 ? -1.862 -7.385 16.690 1.00 91.62 71 LYS A CA 1
ATOM 554 C C . LYS A 1 71 ? -2.486 -6.089 17.206 1.00 91.62 71 LYS A C 1
ATOM 556 O O . LYS A 1 71 ? -3.348 -5.511 16.555 1.00 91.62 71 LYS A O 1
ATOM 561 N N . TYR A 1 72 ? -1.992 -5.583 18.335 1.00 90.81 72 TYR A N 1
ATOM 562 C CA . TYR A 1 72 ? -2.453 -4.316 18.905 1.00 90.81 72 TYR A CA 1
ATOM 563 C C . TYR A 1 72 ? -2.130 -3.128 17.981 1.00 90.81 72 TYR A C 1
ATOM 565 O O . TYR A 1 72 ? -0.963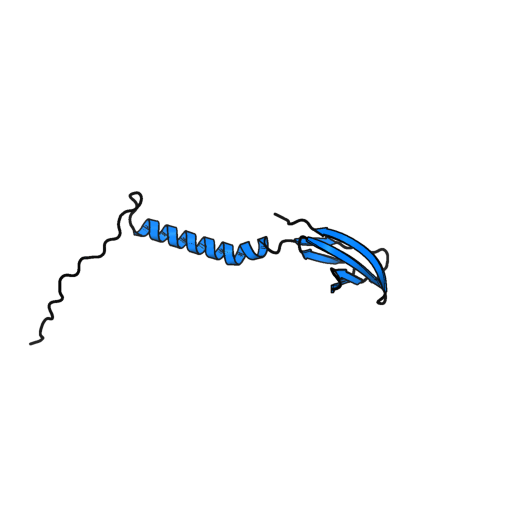 -2.881 17.661 1.00 90.81 72 TYR A O 1
ATOM 573 N N . LEU A 1 73 ? -3.166 -2.403 17.552 1.00 88.94 73 LEU A N 1
ATOM 574 C CA . LEU A 1 73 ? -3.062 -1.194 16.728 1.00 88.94 73 LEU A CA 1
ATOM 575 C C . LEU A 1 73 ? -3.012 0.080 17.577 1.00 88.94 73 LEU A C 1
ATOM 577 O O . LEU A 1 73 ? -2.264 1.003 17.255 1.00 88.94 73 LEU A O 1
ATOM 581 N N . GLY A 1 74 ? -3.810 0.141 18.645 1.00 87.94 74 GLY A N 1
ATOM 582 C CA . GLY A 1 74 ? -3.959 1.340 19.465 1.00 87.94 74 GLY A CA 1
ATOM 583 C C . GLY A 1 74 ? -5.390 1.552 19.950 1.00 87.94 74 GLY A C 1
ATOM 584 O O . GLY A 1 74 ? -6.096 0.590 20.220 1.00 87.94 74 GLY A O 1
ATOM 585 N N . SER A 1 75 ? -5.801 2.814 20.084 1.00 88.06 75 SER A N 1
ATOM 586 C CA . SER A 1 75 ? -7.080 3.215 20.683 1.00 88.06 75 SER A CA 1
ATOM 587 C C . SER A 1 75 ? -8.180 3.427 19.640 1.00 88.06 75 SER A C 1
ATOM 589 O O . SER A 1 75 ? -7.950 4.059 18.609 1.00 88.06 75 SER A O 1
ATOM 591 N N . ALA A 1 76 ? -9.405 3.004 19.954 1.00 86.25 76 ALA A N 1
ATOM 592 C CA . ALA A 1 76 ? -10.603 3.097 19.114 1.00 86.25 76 ALA A CA 1
ATOM 593 C C . ALA A 1 76 ? -11.196 4.506 18.937 1.00 86.25 76 ALA A C 1
ATOM 595 O O . ALA A 1 76 ? -12.397 4.659 18.761 1.00 86.25 76 ALA A O 1
ATOM 596 N N . THR A 1 77 ? -10.368 5.544 19.014 1.00 83.19 77 THR A N 1
ATOM 597 C CA . THR A 1 77 ? -10.749 6.945 18.740 1.00 83.19 77 THR A CA 1
ATOM 598 C C . THR A 1 77 ? -9.932 7.532 17.583 1.00 83.19 77 THR A C 1
ATOM 600 O O . THR A 1 77 ? -9.998 8.726 17.309 1.00 83.19 77 THR A O 1
ATOM 603 N N . HIS A 1 78 ? -9.128 6.702 16.912 1.00 83.62 78 HIS A N 1
ATOM 604 C CA . HIS A 1 78 ? -8.222 7.110 15.842 1.00 83.62 78 HIS A CA 1
ATOM 605 C C . HIS A 1 78 ? -8.481 6.323 14.557 1.00 83.62 78 HIS A C 1
ATOM 607 O O . HIS A 1 78 ? -9.121 5.270 14.548 1.00 83.62 78 HIS A O 1
ATOM 613 N N . GLN A 1 79 ? -7.943 6.852 13.460 1.00 89.81 79 GLN A N 1
ATOM 614 C CA . GLN A 1 79 ? -7.897 6.167 12.177 1.00 89.81 79 GLN A CA 1
ATOM 615 C C . GLN A 1 79 ? -6.602 5.375 12.045 1.00 89.81 79 GLN A C 1
ATOM 617 O O . GLN A 1 79 ? -5.517 5.903 12.297 1.00 89.81 79 GLN A O 1
ATOM 622 N N . TYR A 1 80 ? -6.715 4.134 11.577 1.00 90.75 80 TYR A N 1
ATOM 623 C CA . TYR A 1 80 ? -5.564 3.281 11.291 1.00 90.75 80 TYR A CA 1
ATOM 624 C C . TYR A 1 80 ? -5.608 2.777 9.856 1.00 90.75 80 TYR A C 1
ATOM 626 O O . TYR A 1 80 ? -6.679 2.532 9.303 1.00 90.75 80 TYR A O 1
ATOM 634 N N . PHE A 1 81 ? -4.429 2.620 9.255 1.00 90.56 81 PHE A N 1
ATOM 635 C CA . PHE A 1 81 ? -4.303 1.978 7.955 1.00 90.56 81 PHE A CA 1
ATOM 636 C C . PHE A 1 81 ? -4.492 0.470 8.113 1.00 90.56 81 PHE A C 1
ATOM 638 O O . PHE A 1 81 ? -3.706 -0.186 8.802 1.00 90.56 81 PHE A O 1
ATOM 645 N N . VAL A 1 82 ? -5.515 -0.063 7.454 1.00 90.94 82 VAL A N 1
ATOM 646 C CA . VAL A 1 82 ? -5.787 -1.495 7.374 1.00 90.94 82 VAL A CA 1
ATOM 647 C C . VAL A 1 82 ? -5.457 -1.953 5.951 1.00 90.94 82 VAL A C 1
ATOM 649 O O . VAL A 1 82 ? -5.967 -1.352 4.997 1.00 90.94 82 VAL A O 1
ATOM 652 N N . PRO A 1 83 ? -4.579 -2.960 5.776 1.00 90.69 83 PRO A N 1
ATOM 653 C CA . PRO A 1 83 ? -4.317 -3.557 4.471 1.00 90.69 83 PRO A CA 1
ATOM 654 C C . PRO A 1 83 ? -5.600 -4.076 3.812 1.00 90.69 83 PRO A C 1
ATOM 656 O O . PRO A 1 83 ? -6.615 -4.279 4.467 1.00 90.69 83 PRO A O 1
ATOM 659 N N . SER A 1 84 ? -5.565 -4.262 2.498 1.00 90.38 84 SER A N 1
ATOM 660 C CA . SER A 1 84 ? -6.650 -4.944 1.791 1.00 90.38 84 SER A CA 1
ATOM 661 C C . SER A 1 84 ? -6.656 -6.441 2.106 1.00 90.38 84 SER A C 1
ATOM 663 O O . SER A 1 84 ? -5.598 -7.068 2.217 1.00 90.38 84 SER A O 1
ATOM 665 N N . GLY A 1 85 ? -7.852 -7.013 2.221 1.00 90.44 85 GLY A N 1
ATOM 666 C CA . GLY A 1 85 ? -8.055 -8.408 2.597 1.00 90.44 85 GLY A CA 1
ATOM 667 C C . GLY A 1 85 ? -9.121 -8.593 3.673 1.00 90.44 85 GLY A C 1
ATOM 668 O O . GLY A 1 85 ? -9.846 -7.667 4.035 1.00 90.44 85 GLY A O 1
ATOM 669 N N . ASN A 1 86 ? -9.224 -9.829 4.160 1.00 92.19 86 ASN A N 1
ATOM 670 C CA . ASN A 1 86 ? -10.068 -10.173 5.299 1.00 92.19 86 ASN A CA 1
ATOM 671 C C . ASN A 1 86 ? -9.266 -9.978 6.576 1.00 92.19 86 ASN A C 1
ATOM 673 O O . ASN A 1 86 ? -8.184 -10.553 6.708 1.00 92.19 86 ASN A O 1
ATOM 677 N N . HIS A 1 87 ? -9.820 -9.204 7.498 1.00 92.81 87 HIS A N 1
ATOM 678 C CA . HIS A 1 87 ? -9.196 -8.913 8.775 1.00 92.81 87 HIS A CA 1
ATOM 679 C C . HIS A 1 87 ? -10.183 -9.132 9.912 1.00 92.81 87 HIS A C 1
ATOM 681 O O . HIS A 1 87 ? -11.365 -8.797 9.803 1.00 92.81 87 HIS A O 1
ATOM 687 N N . THR A 1 88 ? -9.679 -9.654 11.022 1.00 93.88 88 THR A N 1
ATOM 688 C CA . THR A 1 88 ? -10.443 -9.804 12.261 1.00 93.88 88 THR A CA 1
ATOM 689 C C . THR A 1 88 ? -10.086 -8.661 13.197 1.00 93.88 88 THR A C 1
ATOM 691 O O . THR A 1 88 ? -8.914 -8.437 13.509 1.00 93.88 88 THR A O 1
ATOM 694 N N . ILE A 1 89 ? -11.093 -7.916 13.637 1.00 93.50 89 ILE A N 1
ATOM 695 C CA . ILE A 1 89 ? -10.950 -6.820 14.589 1.00 93.50 89 ILE A CA 1
ATOM 696 C C . ILE A 1 89 ? -11.473 -7.285 15.938 1.00 93.50 89 ILE A C 1
ATOM 698 O O . ILE A 1 89 ? -12.643 -7.640 16.050 1.00 93.50 89 ILE A O 1
ATOM 702 N N . ALA A 1 90 ? -10.642 -7.187 16.970 1.00 93.50 90 ALA A N 1
ATOM 703 C CA . ALA A 1 90 ? -11.052 -7.403 18.350 1.00 93.50 90 ALA A CA 1
ATOM 704 C C . ALA A 1 90 ? -10.932 -6.107 19.160 1.00 93.50 90 ALA A C 1
ATOM 706 O O . ALA A 1 90 ? -9.908 -5.419 19.131 1.00 93.50 90 ALA A O 1
ATOM 707 N N . TYR A 1 91 ? -11.986 -5.790 19.905 1.00 92.81 91 TYR A N 1
ATOM 708 C CA . TYR A 1 91 ? -12.033 -4.664 20.827 1.00 92.81 91 TYR A CA 1
ATOM 709 C C . TYR A 1 91 ? -11.688 -5.145 22.236 1.00 92.81 91 TYR A C 1
ATOM 711 O O . TYR A 1 91 ? -12.320 -6.065 22.765 1.00 92.81 91 TYR A O 1
ATOM 719 N N . VAL A 1 92 ? -10.691 -4.508 22.848 1.00 92.56 92 VAL A N 1
ATOM 720 C CA . VAL A 1 92 ? -10.147 -4.878 24.156 1.00 92.56 92 VAL A CA 1
ATOM 721 C C . VAL A 1 92 ? -10.282 -3.750 25.156 1.00 92.56 92 VAL A C 1
ATOM 723 O O . VAL A 1 92 ? -10.040 -2.584 24.851 1.00 92.56 92 VAL A O 1
ATOM 726 N N . LYS A 1 93 ? -10.622 -4.109 26.390 1.00 91.56 93 LYS A N 1
ATOM 727 C CA . LYS A 1 93 ? -10.568 -3.210 27.537 1.00 91.56 93 LYS A CA 1
ATOM 728 C C . LYS A 1 93 ? -10.032 -3.969 28.742 1.00 91.56 93 LYS A C 1
ATOM 730 O O . LYS A 1 93 ? -10.528 -5.049 29.037 1.00 91.56 93 LYS A O 1
ATOM 735 N N . ALA A 1 94 ? -9.035 -3.398 29.421 1.00 88.69 94 ALA A N 1
ATOM 736 C CA . ALA A 1 94 ? -8.374 -4.026 30.571 1.00 88.69 94 ALA A CA 1
ATOM 737 C C . ALA A 1 94 ? -7.956 -5.487 30.290 1.00 88.69 94 ALA A C 1
ATOM 739 O O . ALA A 1 94 ? -8.300 -6.393 31.041 1.00 88.69 94 ALA A O 1
ATOM 740 N N . ASP A 1 95 ? -7.278 -5.705 29.158 1.00 85.50 95 ASP A N 1
ATOM 741 C CA . ASP A 1 95 ? -6.824 -7.018 28.668 1.00 85.50 95 ASP A CA 1
ATOM 742 C C . ASP A 1 95 ? -7.928 -8.057 28.397 1.00 85.50 95 ASP A C 1
ATOM 744 O O . ASP A 1 95 ? -7.638 -9.223 28.127 1.00 85.50 95 ASP A O 1
ATOM 748 N N . GLN A 1 96 ? -9.198 -7.643 28.387 1.00 89.56 96 GLN A N 1
ATOM 749 C CA . GLN A 1 96 ? -10.326 -8.499 28.040 1.00 89.56 96 GLN A CA 1
ATOM 750 C C . GLN A 1 96 ? -10.924 -8.110 26.685 1.00 89.56 96 GLN A C 1
ATOM 752 O O . GLN A 1 96 ? -11.315 -6.961 26.468 1.00 89.56 96 GLN A O 1
ATOM 757 N N . ILE A 1 97 ? -11.016 -9.085 25.775 1.00 91.88 97 ILE A N 1
ATOM 758 C CA . ILE A 1 97 ? -11.747 -8.943 24.510 1.00 91.88 97 ILE A CA 1
ATOM 759 C C . ILE A 1 97 ? -13.241 -8.988 24.824 1.00 91.88 97 ILE A C 1
ATOM 761 O O . ILE A 1 97 ? -13.712 -9.943 25.443 1.00 91.88 97 ILE A O 1
ATOM 765 N N . TYR A 1 98 ? -13.981 -7.962 24.410 1.00 92.31 98 TYR A N 1
ATOM 766 C CA . TYR A 1 98 ? -15.427 -7.880 24.652 1.00 92.31 98 TYR A CA 1
ATOM 767 C C . TYR A 1 98 ? -16.266 -7.907 23.372 1.00 92.31 98 TYR A C 1
ATOM 769 O O . TYR A 1 98 ? -17.462 -8.182 23.436 1.00 92.31 98 TYR A O 1
ATOM 777 N N . ALA A 1 99 ? -15.663 -7.616 22.221 1.00 91.00 99 ALA A N 1
ATOM 778 C CA . ALA A 1 99 ? -16.311 -7.702 20.922 1.00 91.00 99 ALA A CA 1
ATOM 779 C C . ALA A 1 99 ? -15.284 -8.078 19.854 1.00 91.00 99 ALA A C 1
ATOM 781 O O . ALA A 1 99 ? -14.135 -7.636 19.909 1.00 91.00 99 ALA A O 1
ATOM 782 N N . GLU A 1 100 ? -15.719 -8.860 18.876 1.00 93.31 100 GLU A N 1
ATOM 783 C CA . GLU A 1 100 ? -14.921 -9.276 17.731 1.00 93.31 100 GLU A CA 1
ATOM 784 C C . GLU A 1 100 ? -15.785 -9.186 16.473 1.00 93.31 100 GLU A C 1
ATOM 786 O O . GLU A 1 100 ? -16.977 -9.501 16.506 1.00 93.31 100 GLU A O 1
ATOM 791 N N . THR A 1 101 ? -15.209 -8.693 15.384 1.00 91.38 101 THR A N 1
ATOM 792 C CA . THR A 1 101 ? -15.894 -8.545 14.102 1.00 91.38 101 THR A CA 1
ATOM 793 C C . THR A 1 101 ? -14.927 -8.813 12.967 1.00 91.38 101 THR A C 1
ATOM 795 O O . THR A 1 101 ? -13.768 -8.407 13.011 1.00 91.38 101 THR A O 1
ATOM 798 N N . GLU A 1 102 ? -15.414 -9.453 11.914 1.00 93.75 102 GLU A N 1
ATOM 799 C CA . GLU A 1 102 ? -14.658 -9.610 10.679 1.00 93.75 102 GLU A CA 1
ATOM 800 C C . GLU A 1 102 ? -15.003 -8.467 9.730 1.00 93.75 102 GLU A C 1
ATOM 802 O O . GLU A 1 102 ? -16.171 -8.088 9.591 1.00 93.75 102 GLU A O 1
ATOM 807 N N . ILE A 1 103 ? -13.986 -7.905 9.084 1.00 90.50 103 ILE A N 1
ATOM 808 C CA . ILE A 1 103 ? -14.163 -6.913 8.030 1.00 90.50 103 ILE A CA 1
ATOM 809 C C . ILE A 1 103 ? -13.433 -7.342 6.768 1.00 90.50 103 ILE A C 1
ATOM 811 O O . ILE A 1 103 ? -12.344 -7.917 6.805 1.00 90.50 103 ILE A O 1
ATOM 815 N N . HIS A 1 104 ? -14.035 -7.001 5.636 1.00 92.06 104 HIS A N 1
ATOM 816 C CA . HIS A 1 104 ? -13.375 -7.050 4.347 1.00 92.06 104 HIS A CA 1
ATOM 817 C C . HIS A 1 104 ? -12.946 -5.638 3.962 1.00 92.06 104 HIS A C 1
ATOM 819 O O . HIS A 1 104 ? -13.773 -4.724 3.915 1.00 92.06 104 HIS A O 1
ATOM 825 N N . VAL A 1 105 ? -11.654 -5.453 3.706 1.00 90.38 105 VAL A N 1
ATOM 826 C CA . VAL A 1 105 ? -11.112 -4.197 3.189 1.00 90.38 105 VAL A CA 1
ATOM 827 C C . VAL A 1 105 ? -10.788 -4.386 1.720 1.00 90.38 105 VAL A C 1
ATOM 829 O O . VAL A 1 105 ? -9.857 -5.110 1.362 1.00 90.38 105 VAL A O 1
ATOM 832 N N . ASP A 1 106 ? -11.545 -3.697 0.874 1.00 85.19 106 ASP A N 1
ATOM 833 C CA . ASP A 1 106 ? -11.315 -3.718 -0.563 1.00 85.19 106 ASP A CA 1
ATOM 834 C C . ASP A 1 106 ? -9.969 -3.089 -0.925 1.00 85.19 106 ASP A C 1
ATOM 836 O O . ASP A 1 106 ? -9.471 -2.150 -0.286 1.00 85.19 106 ASP A O 1
ATOM 840 N N . HIS A 1 107 ? -9.410 -3.574 -2.027 1.00 82.44 107 HIS A N 1
ATOM 841 C CA . HIS A 1 107 ? -8.284 -2.921 -2.662 1.00 82.44 107 HIS A CA 1
ATOM 842 C C . HIS A 1 107 ? -8.742 -1.589 -3.298 1.00 82.44 107 HIS A C 1
ATOM 844 O O . HIS A 1 107 ? -9.785 -1.553 -3.950 1.00 82.44 107 HIS A O 1
ATOM 850 N N . PRO A 1 108 ? -8.007 -0.471 -3.129 1.00 72.69 108 PRO A N 1
ATOM 851 C CA . PRO A 1 108 ? -8.414 0.838 -3.656 1.00 72.69 108 PRO A CA 1
ATOM 852 C C . PRO A 1 108 ? -8.315 0.978 -5.188 1.00 72.69 108 PRO A C 1
ATOM 854 O O . PRO A 1 108 ? -8.648 2.040 -5.714 1.00 72.69 108 PRO A O 1
ATOM 857 N N . VAL A 1 109 ? -7.833 -0.055 -5.885 1.00 66.56 109 VAL A N 1
ATOM 858 C CA . VAL A 1 109 ? -7.619 -0.118 -7.342 1.00 66.56 109 VAL A CA 1
ATOM 859 C C . VAL A 1 109 ? -8.211 -1.407 -7.870 1.00 66.56 109 VAL A C 1
ATOM 861 O O . VAL A 1 109 ? -7.929 -2.430 -7.201 1.00 66.56 109 VAL A O 1
#

Sequence (109 aa):
MKQKIDLPPVEEVVLPKLFNLRPGYYLLGLMILVVLLLIFLLGFLPGIRKGGRYVTFEAPLSETGILLDGKYLGSATHQYFVPSGNHTIAYVKADQIYAETEIHVDHPV